Protein AF-A0A1C6E9B7-F1 (afdb_monomer)

Secondary structure (DSSP, 8-state):
--HHHHHHHHHHHHT-TT-EEEE-TTSEEEEESSSSEEEEEEGGG--S--TTSEEPPGGGGTTGGGPPEEEEEEEEEEETTTEEEEEEE-TTS-EEEEEHHHHHHH-SSEEEEE-SS-EEEEETTT--EEEEEPPP-PPP-

Nearest PDB structures (foldseek):
  6fto-assembly1_B  TM=6.798E-01  e=3.481E+00  Schizosaccharomyces pombe
  1e0b-assembly1_A  TM=5.083E-01  e=4.619E+00  Schizosaccharomyces pombe
  7w3k-assembly1_F  TM=3.672E-01  e=2.343E+00  Homo sapiens
  5umq-assembly1_A  TM=4.904E-01  e=6.862E+00  Streptomyces sp. CB03234
  8r6s-assembly1_D  TM=3.900E-01  e=2.480E+00  Sinapis alba

Radius of gyration: 14.79 Å; Cα contacts (8 Å, |Δi|>4): 259; chains: 1; bounding box: 42×28×34 Å

Solvent-accessible surface area (backbone atoms only — not comparable to full-atom values): 8103 Å² total; per-residue (Å²): 135,68,72,65,48,60,52,52,47,53,59,45,29,77,76,33,98,48,22,27,34,34,80,45,97,89,55,31,30,38,41,20,21,74,70,47,43,31,37,46,38,53,53,90,77,55,88,66,88,60,87,86,38,46,76,50,64,76,71,80,56,65,64,68,93,73,43,49,64,37,48,81,53,91,52,67,47,81,37,91,90,83,42,51,29,28,38,28,36,40,92,80,86,44,72,37,31,30,55,39,69,57,54,61,56,72,51,78,71,59,44,39,32,36,54,82,72,39,35,37,32,23,37,62,91,74,69,42,76,40,30,37,36,47,44,53,86,74,78,83,131

Foldseek 3Di:
DDLVLVVVQLVLQVVAPQWEWEQDPVQWIWIHRHVFKTFTGRNVSDPDDCVPHHYDDPCLCPCVVPFAWWAWDPDWDADPPGFIWTWTDDPPNDIFIFGVVNVVSVPPQWTWTDDNAKIFIARNVPRDTTMIGGTDDDPDD

Sequence (141 aa):
MNNNIFIKCQQQALTSDHAGVLRLDDGRVLLTADGFTVVVIPQEDLMLDVSRFVCLSKRVLDGIDKVPELKLTCDCKYTPPNKIVRRLKLDSDKSVYVNDKYIKFFGTGVSYKGDEWRVFVYEKSTDELIGLILPIRLKED

Structure (mmCIF, N/CA/C/O backbone):
data_AF-A0A1C6E9B7-F1
#
_entry.id   AF-A0A1C6E9B7-F1
#
loop_
_atom_site.group_PDB
_atom_site.id
_atom_site.type_symbol
_atom_site.label_atom_id
_atom_site.label_alt_id
_atom_site.label_comp_id
_atom_site.label_asym_id
_atom_site.label_entity_id
_atom_site.label_seq_id
_atom_site.pdbx_PDB_ins_code
_atom_site.Cartn_x
_atom_site.Cartn_y
_atom_site.Cartn_z
_atom_site.occupancy
_atom_site.B_iso_or_equiv
_atom_site.auth_seq_id
_atom_site.auth_comp_id
_atom_site.auth_asym_id
_atom_site.auth_atom_id
_atom_site.pdbx_PDB_model_num
ATOM 1 N N . MET A 1 1 ? -4.496 11.644 8.968 1.00 55.88 1 MET A N 1
ATOM 2 C CA . MET A 1 1 ? -4.265 11.358 7.534 1.00 55.88 1 MET A CA 1
ATOM 3 C C . MET A 1 1 ? -4.813 12.477 6.629 1.00 55.88 1 MET A C 1
ATOM 5 O O . MET A 1 1 ? -5.855 13.036 6.937 1.00 55.88 1 MET A O 1
ATOM 9 N N . ASN A 1 2 ? -4.124 12.875 5.547 1.00 60.97 2 ASN A N 1
ATOM 10 C CA . ASN A 1 2 ? -4.578 13.977 4.672 1.00 60.97 2 ASN A CA 1
ATOM 11 C C . ASN A 1 2 ? -5.677 13.497 3.699 1.00 60.97 2 ASN A C 1
ATOM 13 O O . ASN A 1 2 ? -5.369 12.700 2.811 1.00 60.97 2 ASN A O 1
ATOM 17 N N . ASN A 1 3 ? -6.892 14.066 3.765 1.00 68.94 3 ASN A N 1
ATOM 18 C CA . ASN A 1 3 ? -8.022 13.812 2.834 1.00 68.94 3 ASN A CA 1
ATOM 19 C C . ASN A 1 3 ? -7.633 13.822 1.343 1.00 68.94 3 ASN A C 1
ATOM 21 O O . ASN A 1 3 ? -8.266 13.189 0.502 1.00 68.94 3 ASN A O 1
ATOM 25 N N . ASN A 1 4 ? -6.554 14.525 1.006 1.00 82.38 4 ASN A N 1
ATOM 26 C CA . ASN A 1 4 ? -6.001 14.616 -0.339 1.00 82.38 4 ASN A CA 1
ATOM 27 C C . ASN A 1 4 ? -5.638 13.241 -0.947 1.00 82.38 4 ASN A C 1
ATOM 29 O O . ASN A 1 4 ? -5.833 13.028 -2.141 1.00 82.38 4 ASN A O 1
ATOM 33 N N . ILE A 1 5 ? -5.145 12.288 -0.147 1.00 86.25 5 ILE A N 1
ATOM 34 C CA . ILE A 1 5 ? -4.744 10.956 -0.643 1.00 86.25 5 ILE A CA 1
ATOM 35 C C . ILE A 1 5 ? -5.974 10.150 -1.076 1.00 86.25 5 ILE A C 1
ATOM 37 O O . ILE A 1 5 ? -5.978 9.571 -2.165 1.00 86.25 5 ILE A O 1
ATOM 41 N N . PHE A 1 6 ? -7.036 10.167 -0.266 1.00 89.50 6 PHE A N 1
ATOM 42 C CA . PHE A 1 6 ? -8.298 9.488 -0.571 1.00 89.50 6 PHE A CA 1
ATOM 43 C C . PHE A 1 6 ? -8.935 10.043 -1.842 1.00 89.50 6 PHE A C 1
ATOM 45 O O . PHE A 1 6 ? -9.315 9.276 -2.725 1.00 89.50 6 PHE A O 1
ATOM 52 N N . ILE A 1 7 ? -8.981 11.371 -1.979 1.00 88.94 7 ILE A N 1
ATOM 53 C CA . ILE A 1 7 ? -9.522 12.036 -3.170 1.00 88.94 7 ILE A CA 1
ATOM 54 C C . ILE A 1 7 ? -8.725 11.639 -4.419 1.00 88.94 7 ILE A C 1
ATOM 56 O O . ILE A 1 7 ? -9.313 11.239 -5.423 1.00 88.94 7 ILE A O 1
ATOM 60 N N . LYS A 1 8 ? -7.388 11.681 -4.358 1.00 89.06 8 LYS A N 1
ATOM 61 C CA . LYS A 1 8 ? -6.529 11.303 -5.492 1.00 89.06 8 LYS A CA 1
ATOM 62 C C . LYS A 1 8 ? -6.709 9.844 -5.907 1.00 89.06 8 LYS A C 1
ATOM 64 O O . LYS A 1 8 ? -6.765 9.568 -7.102 1.00 89.06 8 LYS A O 1
ATOM 69 N N . CYS A 1 9 ? -6.800 8.919 -4.949 1.00 90.31 9 CYS A N 1
ATOM 70 C CA . CYS A 1 9 ? -7.009 7.501 -5.252 1.00 90.31 9 CYS A CA 1
ATOM 71 C C . CYS A 1 9 ? -8.358 7.277 -5.940 1.00 90.31 9 CYS A C 1
ATOM 73 O O . CYS A 1 9 ? -8.424 6.611 -6.970 1.00 90.31 9 CYS A O 1
ATOM 75 N N . GLN A 1 10 ? -9.417 7.895 -5.413 1.00 91.94 10 GLN A N 1
ATOM 76 C CA . GLN A 1 10 ? -10.759 7.799 -5.982 1.00 91.94 10 GLN A CA 1
ATOM 77 C C . GLN A 1 10 ? -10.817 8.378 -7.405 1.00 91.94 10 GLN A C 1
ATOM 79 O O . GLN A 1 10 ? -11.387 7.758 -8.300 1.00 91.94 10 GLN A O 1
ATOM 84 N N . GLN A 1 11 ? -10.163 9.517 -7.652 1.00 91.00 11 GLN A N 1
ATOM 85 C CA . GLN A 1 11 ? -10.053 10.093 -8.997 1.00 91.00 11 GLN A CA 1
ATOM 86 C C . GLN A 1 11 ? -9.331 9.159 -9.976 1.00 91.00 11 GLN A C 1
ATOM 88 O O . GLN A 1 11 ? -9.785 9.004 -11.105 1.00 91.00 11 GLN A O 1
ATOM 93 N N . GLN A 1 12 ? -8.243 8.510 -9.549 1.00 89.69 12 GLN A N 1
ATOM 94 C CA . GLN A 1 12 ? -7.525 7.548 -10.391 1.00 89.69 12 GLN A CA 1
ATOM 95 C C . GLN A 1 12 ? -8.362 6.293 -10.674 1.00 89.69 12 GLN A C 1
ATOM 97 O O . GLN A 1 12 ? -8.375 5.808 -11.804 1.00 89.69 12 GLN A O 1
ATOM 102 N N . ALA A 1 13 ? -9.092 5.788 -9.675 1.00 91.25 13 ALA A N 1
ATOM 103 C CA . ALA A 1 13 ? -9.939 4.606 -9.818 1.00 91.25 13 ALA A CA 1
ATOM 104 C C . ALA A 1 13 ? -11.085 4.817 -10.823 1.00 91.25 13 ALA A C 1
ATOM 106 O O . ALA A 1 13 ? -11.472 3.880 -11.512 1.00 91.25 13 ALA A O 1
ATOM 107 N N . LEU A 1 14 ? -11.601 6.046 -10.959 1.00 89.75 14 LEU A N 1
ATOM 108 C CA . LEU A 1 14 ? -12.636 6.379 -11.948 1.00 89.75 14 LEU A CA 1
ATOM 109 C C . LEU A 1 14 ? -12.174 6.234 -13.403 1.00 89.75 14 LEU A C 1
ATOM 111 O O . LEU A 1 14 ? -13.009 6.038 -14.283 1.00 89.75 14 LEU A O 1
ATOM 115 N N . THR A 1 15 ? -10.874 6.370 -13.656 1.00 88.31 15 THR A N 1
ATOM 116 C CA . THR A 1 15 ? -10.298 6.370 -15.007 1.00 88.31 15 THR A CA 1
ATOM 117 C C . THR A 1 15 ? -9.503 5.108 -15.328 1.00 88.31 15 THR A C 1
ATOM 119 O O . THR A 1 15 ? -8.887 5.048 -16.387 1.00 88.31 15 THR A O 1
ATOM 122 N N . SER A 1 16 ? -9.459 4.133 -14.418 1.00 86.50 16 SER A N 1
ATOM 123 C CA . SER A 1 16 ? -8.640 2.934 -14.578 1.00 86.50 16 SER A CA 1
ATOM 124 C C . SER A 1 16 ? -9.474 1.687 -14.840 1.00 86.50 16 SER A C 1
ATOM 126 O O . SER A 1 16 ? -10.367 1.346 -14.065 1.00 86.50 16 SER A O 1
ATOM 128 N N . ASP A 1 17 ? -9.081 0.935 -15.867 1.00 83.56 17 ASP A N 1
ATOM 129 C CA . ASP A 1 17 ? -9.621 -0.395 -16.175 1.00 83.56 17 ASP A CA 1
ATOM 130 C C . ASP A 1 17 ? -9.148 -1.480 -15.186 1.00 83.56 17 ASP A C 1
ATOM 132 O O . ASP A 1 17 ? -9.564 -2.638 -15.255 1.00 83.56 17 ASP A O 1
ATOM 136 N N . HIS A 1 18 ? -8.261 -1.125 -14.253 1.00 84.31 18 HIS A N 1
ATOM 137 C CA . HIS A 1 18 ? -7.695 -2.022 -13.243 1.00 84.31 18 HIS A CA 1
ATOM 138 C C . HIS A 1 18 ? -8.084 -1.630 -11.814 1.00 84.31 18 HIS A C 1
ATOM 140 O O . HIS A 1 18 ? -7.433 -2.050 -10.852 1.00 84.31 18 HIS A O 1
ATOM 146 N N . ALA A 1 19 ? -9.156 -0.847 -11.671 1.00 91.69 19 ALA A N 1
ATOM 147 C CA . ALA A 1 19 ? -9.692 -0.505 -10.369 1.00 91.69 19 ALA A CA 1
ATOM 148 C C . ALA A 1 19 ? -10.255 -1.744 -9.658 1.00 91.69 19 ALA A C 1
ATOM 150 O O . ALA A 1 19 ? -11.012 -2.542 -10.222 1.00 91.69 19 ALA A O 1
ATOM 151 N N . GLY A 1 20 ? -9.895 -1.892 -8.388 1.00 93.12 20 GLY A N 1
ATOM 152 C CA . GLY A 1 20 ? -10.293 -3.029 -7.572 1.00 93.12 20 GLY A CA 1
ATOM 153 C C . GLY A 1 20 ? -10.598 -2.626 -6.141 1.00 93.12 20 GLY A C 1
ATOM 154 O O . GLY A 1 20 ? -10.100 -1.616 -5.644 1.00 93.12 20 GLY A O 1
ATOM 155 N N . VAL A 1 21 ? -11.429 -3.422 -5.480 1.00 94.81 21 VAL A N 1
ATOM 156 C CA . VAL A 1 21 ? -11.942 -3.127 -4.150 1.00 94.81 21 VAL A CA 1
ATOM 157 C C . VAL A 1 21 ? -11.960 -4.363 -3.255 1.00 94.81 21 VAL A C 1
ATOM 159 O O . VAL A 1 21 ? -12.286 -5.461 -3.699 1.00 94.81 21 VAL A O 1
ATOM 162 N N . LEU A 1 22 ? -11.646 -4.187 -1.974 1.00 94.50 22 LEU A N 1
ATOM 163 C CA . LEU A 1 22 ? -11.902 -5.171 -0.924 1.00 94.50 22 LEU A CA 1
ATOM 164 C C . LEU A 1 22 ? -12.468 -4.466 0.306 1.00 94.50 22 LEU A C 1
ATOM 166 O O . LEU A 1 22 ? -11.877 -3.517 0.812 1.00 94.50 22 LEU A O 1
A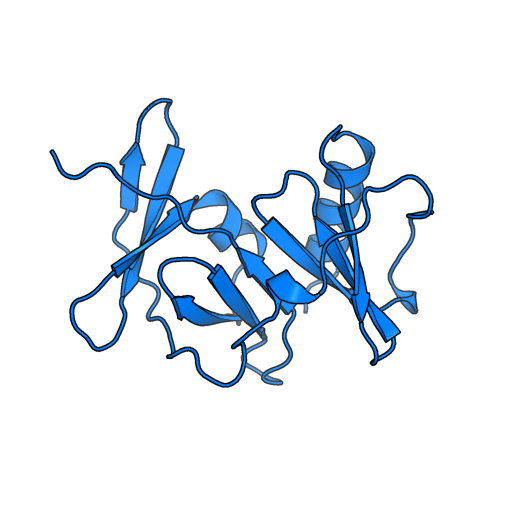TOM 170 N N . ARG A 1 23 ? -13.609 -4.949 0.796 1.00 93.88 23 ARG A N 1
ATOM 171 C CA . ARG A 1 23 ? -14.183 -4.504 2.069 1.00 93.88 23 ARG A CA 1
ATOM 172 C C . ARG A 1 23 ? -13.503 -5.246 3.214 1.00 93.88 23 ARG A C 1
ATOM 174 O O . ARG A 1 23 ? -13.380 -6.472 3.168 1.00 93.88 23 ARG A O 1
ATOM 181 N N . LEU A 1 24 ? -13.049 -4.491 4.202 1.00 92.06 24 LEU A N 1
ATOM 182 C CA . LEU A 1 24 ? -12.470 -5.002 5.432 1.00 92.06 24 LEU A CA 1
ATOM 183 C C . LEU A 1 24 ? -13.566 -5.268 6.460 1.00 92.06 24 LEU A C 1
ATOM 185 O O . LEU A 1 24 ? -14.642 -4.670 6.419 1.00 92.06 24 LEU A O 1
ATOM 189 N N . ASP A 1 25 ? -13.278 -6.177 7.387 1.00 90.06 25 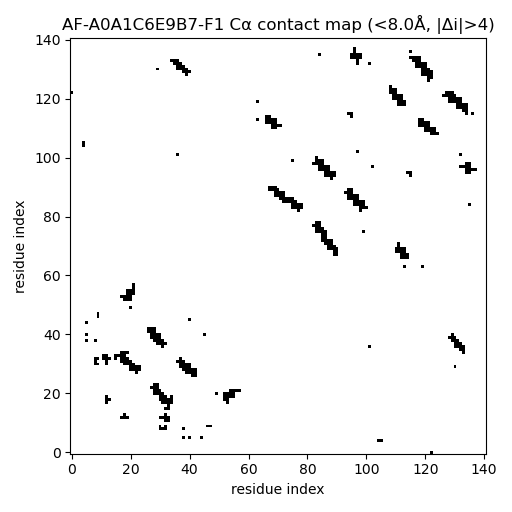ASP A N 1
ATOM 190 C CA . ASP A 1 25 ? -14.236 -6.584 8.418 1.00 90.06 25 ASP A CA 1
ATOM 191 C C . ASP A 1 25 ? -14.478 -5.459 9.454 1.00 90.06 25 ASP A C 1
ATOM 193 O O . ASP A 1 25 ? -15.489 -5.464 10.148 1.00 90.06 25 ASP A O 1
ATOM 197 N N . ASP A 1 26 ? -13.592 -4.458 9.508 1.00 89.94 26 ASP A N 1
ATOM 198 C CA . ASP A 1 26 ? -13.694 -3.256 10.349 1.00 89.94 26 ASP A CA 1
ATOM 199 C C . ASP A 1 26 ? -14.464 -2.093 9.692 1.00 89.94 26 ASP A C 1
ATOM 201 O O . ASP A 1 26 ? -14.492 -0.984 10.221 1.00 89.94 26 ASP A O 1
ATOM 205 N N . GLY A 1 27 ? -15.090 -2.330 8.535 1.00 90.25 27 GLY A N 1
ATOM 206 C CA . GLY A 1 27 ? -15.872 -1.324 7.820 1.00 90.25 27 GLY A CA 1
ATOM 207 C C . GLY A 1 27 ? -15.054 -0.402 6.916 1.00 90.25 27 GLY A C 1
ATOM 208 O O . GLY A 1 27 ? -15.637 0.455 6.261 1.00 90.25 27 GLY A O 1
ATOM 209 N N . ARG A 1 28 ? -13.732 -0.573 6.811 1.00 93.31 28 ARG A N 1
ATOM 210 C CA . ARG A 1 28 ? -12.904 0.168 5.846 1.00 93.31 28 ARG A CA 1
ATOM 211 C C . ARG A 1 28 ? -12.863 -0.525 4.481 1.00 93.31 28 ARG A C 1
ATOM 213 O O . ARG A 1 28 ? -13.238 -1.687 4.316 1.00 93.31 28 ARG A O 1
ATOM 220 N N . VAL A 1 29 ? -12.386 0.190 3.469 1.00 94.06 29 VAL A N 1
ATOM 221 C CA . VAL A 1 29 ? -12.321 -0.269 2.078 1.00 94.06 29 VAL A CA 1
ATOM 222 C C . VAL A 1 29 ? -10.909 -0.103 1.527 1.00 94.06 29 VAL A C 1
ATOM 224 O O . VAL A 1 29 ? -10.381 1.000 1.464 1.00 94.06 29 VAL A O 1
ATOM 227 N N . LEU A 1 30 ? -10.307 -1.201 1.074 1.00 94.62 30 LEU A N 1
ATOM 228 C CA . LEU A 1 30 ? -9.106 -1.195 0.242 1.00 94.62 30 LEU A CA 1
ATOM 229 C C . LEU A 1 30 ? -9.504 -0.873 -1.196 1.00 94.62 30 LEU A C 1
ATOM 231 O O . LEU A 1 30 ? -10.176 -1.680 -1.833 1.00 94.62 30 LEU A O 1
ATOM 235 N N . LEU A 1 31 ? -9.071 0.273 -1.709 1.00 94.69 31 LEU A N 1
ATOM 236 C CA . LEU A 1 31 ? -9.295 0.705 -3.086 1.00 94.69 31 LEU A CA 1
ATOM 237 C C . LEU A 1 31 ? -7.965 0.747 -3.839 1.00 94.69 31 LEU A C 1
ATOM 239 O O . LEU A 1 31 ? -7.032 1.433 -3.424 1.00 94.69 31 LEU A O 1
ATOM 243 N N . THR A 1 32 ? -7.875 0.034 -4.960 1.00 93.06 32 THR A N 1
ATOM 244 C CA . THR A 1 32 ? -6.767 0.165 -5.909 1.00 93.06 32 THR A CA 1
ATOM 245 C C . THR A 1 32 ? -7.247 0.841 -7.181 1.00 93.06 32 THR A C 1
ATOM 247 O O . THR A 1 32 ? -8.355 0.572 -7.636 1.00 93.06 32 THR A O 1
ATOM 250 N N . ALA A 1 33 ? -6.410 1.709 -7.749 1.00 82.44 33 ALA A N 1
ATOM 251 C CA . ALA A 1 33 ? -6.639 2.283 -9.070 1.00 82.44 33 ALA A CA 1
ATOM 252 C C . ALA A 1 33 ? -5.852 1.524 -10.146 1.00 82.44 33 ALA A C 1
ATOM 254 O O . ALA A 1 33 ? -6.433 1.106 -11.131 1.00 82.44 33 ALA A O 1
ATOM 255 N N . ASP A 1 34 ? -4.562 1.254 -9.937 1.00 80.56 34 ASP A N 1
ATOM 256 C CA . ASP A 1 34 ? -3.689 0.664 -10.969 1.00 80.56 34 ASP A CA 1
ATOM 257 C C . ASP A 1 34 ? -3.164 -0.734 -10.591 1.00 80.56 34 ASP A C 1
ATOM 259 O O . ASP A 1 34 ? -2.178 -1.205 -11.151 1.00 80.56 34 ASP A O 1
ATOM 263 N N . GLY A 1 35 ? -3.724 -1.374 -9.562 1.00 78.62 35 GLY A N 1
ATOM 264 C CA . GLY A 1 35 ? -3.278 -2.673 -9.038 1.00 78.62 35 GLY A CA 1
ATOM 265 C C . GLY A 1 35 ? -1.955 -2.648 -8.258 1.00 78.62 35 GLY A C 1
ATOM 266 O O . GLY A 1 35 ? -1.703 -3.533 -7.449 1.00 78.62 35 GLY A O 1
ATOM 267 N N . PHE A 1 36 ? -1.111 -1.628 -8.441 1.00 83.81 36 PHE A N 1
ATOM 268 C CA . PHE A 1 36 ? 0.205 -1.525 -7.788 1.00 83.81 36 PHE A CA 1
ATOM 269 C C . PHE A 1 36 ? 0.207 -0.707 -6.492 1.00 83.81 36 PHE A C 1
ATOM 271 O O . PHE A 1 36 ? 1.203 -0.692 -5.765 1.00 83.81 36 PHE A O 1
ATOM 278 N N . THR A 1 37 ? -0.869 0.025 -6.218 1.00 89.25 37 THR A N 1
ATOM 279 C CA . THR A 1 37 ? -1.063 0.758 -4.964 1.00 89.25 37 THR A CA 1
ATOM 280 C C . THR A 1 37 ? -2.516 0.711 -4.560 1.00 89.25 37 THR A C 1
ATOM 282 O O . THR A 1 37 ? -3.413 0.840 -5.395 1.00 89.25 37 THR A O 1
ATOM 285 N N . VAL A 1 38 ? -2.719 0.498 -3.270 1.00 93.38 38 VAL A N 1
ATOM 286 C CA . VAL A 1 38 ? -4.017 0.347 -2.636 1.00 93.38 38 VAL A CA 1
ATOM 287 C C . VAL A 1 38 ? -4.070 1.304 -1.460 1.00 93.38 38 VAL A C 1
ATOM 289 O O . VAL A 1 38 ? -3.110 1.384 -0.696 1.00 93.38 38 VAL A O 1
ATOM 292 N N . VAL A 1 39 ? -5.178 2.013 -1.303 1.00 94.62 39 VAL A N 1
ATOM 293 C CA . VAL A 1 39 ? -5.431 2.879 -0.149 1.00 94.62 39 VAL A CA 1
ATOM 294 C C . VAL A 1 39 ? -6.529 2.260 0.692 1.00 94.62 39 VAL A C 1
ATOM 296 O O . VAL A 1 39 ? -7.505 1.760 0.140 1.00 94.62 39 VAL A O 1
ATOM 299 N N . VAL A 1 40 ? -6.372 2.292 2.012 1.00 94.69 40 VAL A N 1
ATOM 300 C CA . VAL A 1 40 ? -7.441 1.942 2.949 1.00 94.69 40 VAL A CA 1
ATOM 301 C C . VAL A 1 40 ? -8.216 3.214 3.267 1.00 94.69 40 VAL A C 1
ATOM 303 O O . VAL A 1 40 ? -7.642 4.176 3.770 1.00 94.69 40 VAL A O 1
ATOM 306 N N . ILE A 1 41 ? -9.501 3.226 2.934 1.00 93.50 41 ILE A N 1
ATOM 307 C CA . ILE A 1 41 ? -10.394 4.378 3.064 1.00 93.50 41 ILE A CA 1
ATOM 308 C C . ILE A 1 41 ? -11.522 3.988 4.029 1.00 93.50 41 ILE A C 1
ATOM 310 O O . ILE A 1 41 ? -12.126 2.929 3.829 1.00 93.50 41 ILE A O 1
ATOM 314 N N . PRO A 1 42 ? -11.830 4.792 5.060 1.00 91.50 42 PRO A N 1
ATOM 315 C CA . PRO A 1 42 ? -13.060 4.627 5.830 1.00 91.50 42 PRO A CA 1
ATOM 316 C C . PRO A 1 42 ? -14.280 4.629 4.905 1.00 91.50 42 PRO A C 1
ATOM 318 O O . PRO A 1 42 ? -14.327 5.381 3.931 1.00 91.50 42 PRO A O 1
ATOM 321 N N . GLN A 1 43 ? -15.268 3.770 5.154 1.00 90.00 43 GLN A N 1
ATOM 322 C CA . GLN A 1 43 ? -16.408 3.667 4.240 1.00 90.00 43 GLN A CA 1
ATOM 323 C C . GLN A 1 43 ? -17.235 4.960 4.193 1.00 90.00 43 GLN A C 1
ATOM 325 O O . GLN A 1 43 ? -17.803 5.273 3.150 1.00 90.00 43 GLN A O 1
ATOM 330 N N . GLU A 1 44 ? -17.269 5.730 5.276 1.00 89.19 44 GLU A N 1
ATOM 331 C CA . GLU A 1 44 ? -17.882 7.058 5.341 1.00 89.19 44 GLU A CA 1
ATOM 332 C C . GLU A 1 44 ? -17.195 8.102 4.442 1.00 89.19 44 GLU A C 1
ATOM 334 O O . GLU A 1 44 ? -17.859 9.019 3.962 1.00 89.19 44 GLU A O 1
ATOM 339 N N . ASP A 1 45 ? -15.902 7.929 4.152 1.00 90.19 45 ASP A N 1
ATOM 340 C CA . ASP A 1 45 ? -15.115 8.807 3.274 1.00 90.19 45 ASP A CA 1
ATOM 341 C C . ASP A 1 45 ? -15.146 8.349 1.801 1.00 90.19 45 ASP A C 1
ATOM 343 O O . ASP A 1 45 ? -14.604 9.013 0.905 1.00 90.19 45 ASP A O 1
ATOM 347 N N . LEU A 1 46 ? -15.763 7.194 1.527 1.00 90.44 46 LEU A N 1
ATOM 348 C CA . LEU A 1 46 ? -15.892 6.648 0.184 1.00 90.44 46 LEU A CA 1
ATOM 349 C C . LEU A 1 46 ? -17.022 7.359 -0.571 1.00 90.44 46 LEU A C 1
ATOM 351 O O . LEU A 1 46 ? -18.206 7.157 -0.317 1.00 90.44 46 LEU A O 1
ATOM 355 N N . MET A 1 47 ? -16.645 8.148 -1.573 1.00 91.06 47 MET A N 1
ATOM 356 C CA . MET A 1 47 ? -17.562 8.916 -2.423 1.00 91.06 47 MET A CA 1
ATOM 357 C C . MET A 1 47 ? -17.938 8.182 -3.720 1.00 91.06 47 MET A C 1
ATOM 359 O O . MET A 1 47 ? -18.664 8.722 -4.555 1.00 91.06 47 MET A O 1
ATOM 363 N N . LEU A 1 48 ? -17.405 6.976 -3.929 1.00 89.44 48 LEU A N 1
ATOM 364 C CA . LEU A 1 48 ? -17.591 6.193 -5.145 1.00 89.44 48 LEU A CA 1
ATOM 365 C C . LEU A 1 48 ? -18.552 5.026 -4.935 1.00 89.44 48 LEU A C 1
ATOM 367 O O . LEU A 1 48 ? -18.430 4.270 -3.972 1.00 89.44 48 LEU A O 1
ATOM 371 N N . ASP A 1 49 ? -19.412 4.793 -5.926 1.00 88.81 49 ASP A N 1
ATOM 372 C CA . ASP A 1 49 ? -20.017 3.476 -6.103 1.00 88.81 49 ASP A CA 1
ATOM 373 C C . ASP A 1 49 ? -18.968 2.504 -6.669 1.00 88.81 49 ASP A C 1
ATOM 375 O O . ASP A 1 49 ? -18.587 2.556 -7.847 1.00 88.81 49 ASP A O 1
ATOM 379 N N . VAL A 1 50 ? -18.483 1.637 -5.781 1.00 87.69 50 VAL A N 1
ATOM 380 C CA . VAL A 1 50 ? -17.441 0.634 -6.035 1.00 87.69 50 VAL A CA 1
ATOM 381 C C . VAL A 1 50 ? -18.001 -0.724 -6.469 1.00 87.69 50 VAL A C 1
ATOM 383 O O . VAL A 1 50 ? -17.230 -1.661 -6.653 1.00 87.69 50 VAL A O 1
ATOM 386 N N . SER A 1 51 ? -19.322 -0.859 -6.651 1.00 86.31 51 SER A N 1
ATOM 387 C CA . SER A 1 51 ? -19.966 -2.120 -7.069 1.00 86.31 51 SER A CA 1
ATOM 388 C C . SER A 1 51 ? -19.472 -2.646 -8.424 1.00 86.31 51 SER A C 1
ATOM 390 O O . SER A 1 51 ? -19.484 -3.850 -8.669 1.00 86.31 51 SER A O 1
ATOM 392 N N . ARG A 1 52 ? -18.993 -1.742 -9.284 1.00 84.62 52 ARG A N 1
ATOM 393 C CA .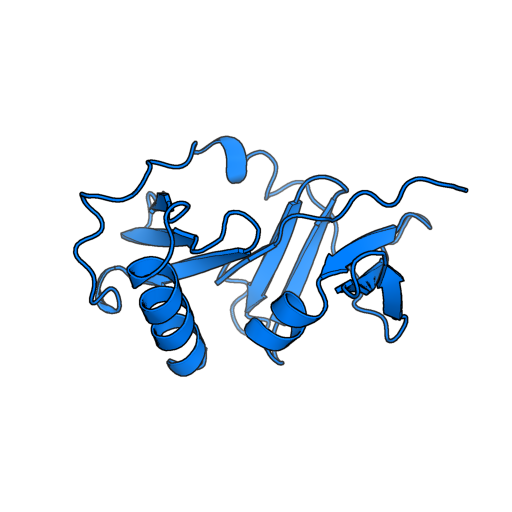 ARG A 1 52 ? -18.426 -2.025 -10.611 1.00 84.62 52 ARG A CA 1
ATOM 394 C C . ARG A 1 52 ? -16.939 -2.400 -10.612 1.00 84.62 52 ARG A C 1
ATOM 396 O O . ARG A 1 52 ? -16.410 -2.716 -11.672 1.00 84.62 52 ARG A O 1
ATOM 403 N N . PHE A 1 53 ? -16.248 -2.309 -9.475 1.00 91.38 53 PHE A N 1
ATOM 404 C CA . PHE A 1 53 ? -14.810 -2.582 -9.396 1.00 91.38 53 PHE A CA 1
ATOM 405 C C . PHE A 1 53 ? -14.524 -4.064 -9.154 1.00 91.38 53 PHE A C 1
ATOM 407 O O . PHE A 1 53 ? -15.330 -4.791 -8.573 1.00 91.38 53 PHE A O 1
ATOM 414 N N . VAL A 1 54 ? -13.344 -4.517 -9.585 1.00 90.31 54 VAL A N 1
ATOM 415 C CA . VAL A 1 54 ? -12.920 -5.912 -9.415 1.00 90.31 54 VAL A CA 1
ATOM 416 C C . VAL A 1 54 ? -12.760 -6.230 -7.928 1.00 90.31 54 VAL A C 1
ATOM 418 O O . VAL A 1 54 ? -12.063 -5.520 -7.208 1.00 90.31 54 VAL A O 1
ATOM 421 N N . CYS A 1 55 ? -13.358 -7.322 -7.453 1.00 91.06 55 CYS A N 1
ATOM 422 C CA . CYS A 1 55 ? -13.189 -7.748 -6.065 1.00 91.06 55 CYS A CA 1
ATOM 423 C C . CYS A 1 55 ? -11.767 -8.292 -5.838 1.00 91.06 55 CYS A C 1
ATOM 425 O O . CYS A 1 55 ? -11.368 -9.286 -6.451 1.00 91.06 55 CYS A O 1
ATOM 427 N N . LEU A 1 56 ? -10.993 -7.649 -4.960 1.00 90.12 56 LEU A N 1
ATOM 428 C CA . LEU A 1 56 ? -9.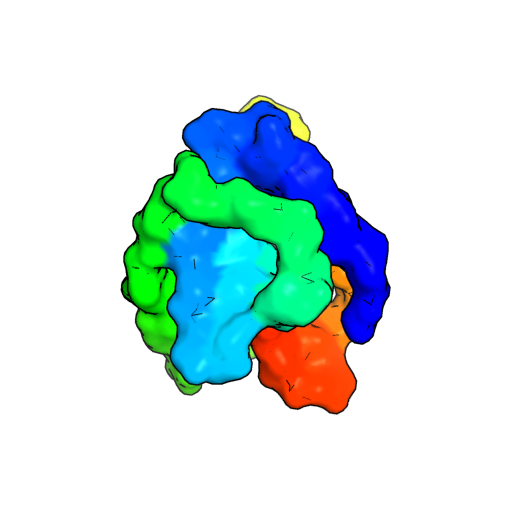660 -8.114 -4.580 1.00 90.12 56 LEU A CA 1
ATOM 429 C C . LEU A 1 56 ? -9.768 -9.283 -3.593 1.00 90.12 56 LEU A C 1
ATOM 431 O O . LEU A 1 56 ? -10.637 -9.327 -2.723 1.00 90.12 56 LEU A O 1
ATOM 435 N N . SER A 1 57 ? -8.840 -10.234 -3.689 1.00 89.19 57 SER A N 1
ATOM 436 C CA . SER A 1 57 ? -8.776 -11.355 -2.750 1.00 89.19 57 SER A CA 1
ATOM 437 C C . SER A 1 57 ? -8.316 -10.893 -1.364 1.00 89.19 57 SER A C 1
ATOM 439 O O . SER A 1 57 ? -7.299 -10.204 -1.263 1.00 89.19 57 SER A O 1
ATOM 441 N N . LYS A 1 58 ? -8.965 -11.379 -0.289 1.00 88.81 58 LYS A N 1
ATOM 442 C CA . LYS A 1 58 ? -8.485 -11.208 1.102 1.00 88.81 58 LYS A CA 1
ATOM 443 C C . LYS A 1 58 ? -7.028 -11.659 1.285 1.00 88.81 58 LYS A C 1
ATOM 445 O O . LYS A 1 58 ? -6.328 -11.103 2.124 1.00 88.81 58 LYS A O 1
ATOM 450 N N . ARG A 1 59 ? -6.540 -12.568 0.428 1.00 89.00 59 ARG A N 1
ATOM 451 C CA . ARG A 1 59 ? -5.145 -13.035 0.421 1.00 89.00 59 ARG A CA 1
ATOM 452 C C . ARG A 1 59 ? -4.110 -11.927 0.257 1.00 89.00 59 ARG A C 1
ATOM 454 O O . ARG A 1 59 ? -2.952 -12.139 0.595 1.00 89.00 59 ARG A O 1
ATOM 461 N N . VAL A 1 60 ? -4.496 -10.749 -0.242 1.00 86.88 60 VAL A N 1
ATOM 462 C CA . VAL A 1 60 ? -3.608 -9.577 -0.311 1.00 86.88 60 VAL A CA 1
ATOM 463 C C . VAL A 1 60 ? -3.126 -9.124 1.076 1.00 86.88 60 VAL A C 1
ATOM 465 O O . VAL A 1 60 ? -2.060 -8.521 1.188 1.00 86.88 60 VAL A O 1
ATOM 468 N N . LEU A 1 61 ? -3.847 -9.482 2.142 1.00 90.88 61 LEU A N 1
ATOM 469 C CA . LEU A 1 61 ? -3.510 -9.162 3.532 1.00 90.88 61 LEU A CA 1
ATOM 470 C C . LEU A 1 61 ? -2.880 -10.335 4.294 1.00 90.88 61 LEU A C 1
ATOM 472 O O . LEU A 1 61 ? -2.506 -10.175 5.451 1.00 90.88 61 LEU A O 1
ATOM 476 N N . ASP A 1 62 ? -2.733 -11.506 3.667 1.00 90.31 62 ASP A N 1
ATOM 477 C CA . ASP A 1 62 ? -2.155 -12.676 4.334 1.00 90.31 62 ASP A CA 1
ATOM 478 C C . ASP A 1 62 ? -0.762 -12.358 4.879 1.00 90.31 62 ASP A C 1
ATOM 480 O O . ASP A 1 62 ? 0.088 -11.856 4.143 1.00 90.31 62 ASP A O 1
ATOM 484 N N . GLY A 1 63 ? -0.523 -12.702 6.145 1.00 87.12 63 GLY A N 1
ATOM 485 C CA . GLY A 1 63 ? 0.784 -12.545 6.783 1.00 87.12 63 GLY A CA 1
ATOM 486 C C . GLY A 1 63 ? 1.116 -11.123 7.238 1.00 87.12 63 GLY A C 1
ATOM 487 O O . GLY A 1 63 ? 2.249 -10.900 7.653 1.00 87.12 63 GLY A O 1
ATOM 488 N N . ILE A 1 64 ? 0.157 -10.190 7.210 1.00 90.69 64 ILE A N 1
ATOM 489 C CA . ILE A 1 64 ? 0.346 -8.800 7.657 1.00 90.69 64 ILE A CA 1
ATOM 490 C C . ILE A 1 64 ? 0.931 -8.683 9.077 1.00 90.69 64 ILE A C 1
ATOM 492 O O . ILE A 1 64 ? 1.774 -7.826 9.319 1.00 90.69 64 ILE A O 1
ATOM 496 N N . ASP A 1 65 ? 0.581 -9.598 9.983 1.00 89.56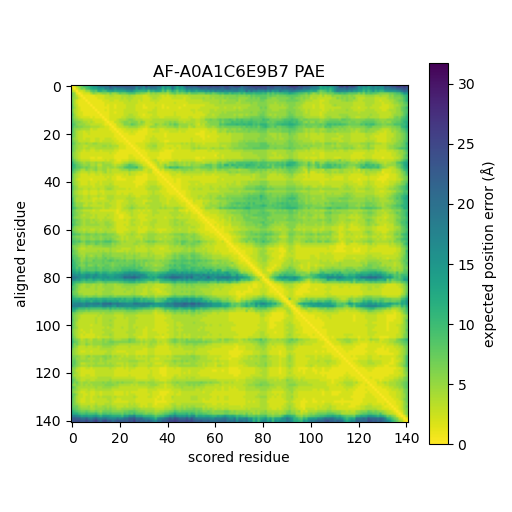 65 ASP A N 1
ATOM 497 C CA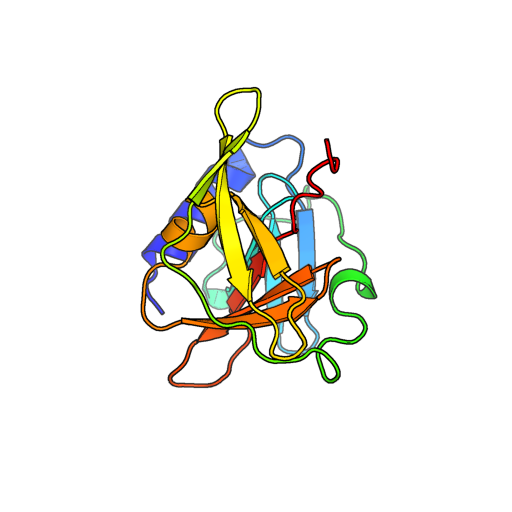 . ASP A 1 65 ? 1.079 -9.608 11.368 1.00 89.56 65 ASP A CA 1
ATOM 498 C C . ASP A 1 65 ? 2.501 -10.179 11.514 1.00 89.56 65 ASP A C 1
ATOM 500 O O . ASP A 1 65 ? 3.068 -10.191 12.604 1.00 89.56 65 ASP A O 1
ATOM 504 N N . LYS A 1 66 ? 3.074 -10.720 10.432 1.00 90.06 66 LYS A N 1
ATOM 505 C CA . LYS A 1 66 ? 4.353 -11.450 10.442 1.00 90.06 66 LYS A CA 1
ATOM 506 C C . LYS A 1 66 ? 5.461 -10.741 9.670 1.00 90.06 66 LYS A C 1
ATOM 508 O O . LYS A 1 66 ? 6.588 -11.236 9.650 1.00 90.06 66 LYS A O 1
ATOM 513 N N . VAL A 1 67 ? 5.156 -9.629 9.003 1.00 91.19 67 VAL A N 1
ATOM 514 C CA . VAL A 1 67 ? 6.138 -8.921 8.178 1.00 91.19 67 VAL A CA 1
ATOM 515 C C . VAL A 1 67 ? 6.992 -7.953 9.007 1.00 91.19 67 VAL A C 1
ATOM 517 O O . VAL A 1 67 ? 6.474 -7.290 9.907 1.00 91.19 67 VAL A O 1
ATOM 520 N N . PRO A 1 68 ? 8.300 -7.843 8.713 1.00 93.25 68 PRO A N 1
ATOM 521 C CA . PRO A 1 68 ? 9.198 -6.943 9.430 1.00 93.25 68 PRO A CA 1
ATOM 522 C C . PRO A 1 68 ? 8.978 -5.474 9.045 1.00 93.25 68 PRO A C 1
ATOM 524 O O . PRO A 1 68 ? 8.416 -5.163 7.992 1.00 93.25 68 PRO A O 1
ATOM 527 N N . GLU A 1 69 ? 9.481 -4.562 9.879 1.00 93.94 69 GLU A N 1
ATOM 528 C CA . GLU A 1 69 ? 9.567 -3.141 9.538 1.00 93.94 69 GLU A CA 1
ATOM 529 C C . GLU A 1 69 ? 10.573 -2.906 8.400 1.00 93.94 69 GLU A C 1
ATOM 531 O O . GLU A 1 69 ? 11.597 -3.581 8.271 1.00 93.94 69 GLU A O 1
ATOM 536 N N . LEU A 1 70 ? 10.266 -1.924 7.558 1.00 94.56 70 LEU A N 1
ATOM 537 C CA . LEU A 1 70 ? 11.058 -1.521 6.413 1.00 94.56 70 LEU A CA 1
ATOM 538 C C . LEU A 1 70 ? 11.564 -0.089 6.590 1.00 94.56 70 LEU A C 1
ATOM 540 O O . LEU A 1 70 ? 10.794 0.864 6.727 1.00 94.56 70 LEU A O 1
ATOM 544 N N . LYS A 1 71 ? 12.882 0.084 6.492 1.00 93.56 71 LYS A N 1
ATOM 545 C CA . LYS A 1 71 ? 13.526 1.400 6.545 1.00 93.56 71 LYS A CA 1
ATOM 546 C C . LYS A 1 71 ? 13.520 2.039 5.164 1.00 93.56 71 LYS A C 1
ATOM 548 O O . LYS A 1 71 ? 14.197 1.570 4.246 1.00 93.56 71 LYS A O 1
ATOM 553 N N . LEU A 1 72 ? 12.775 3.135 5.023 1.00 91.44 72 LEU A N 1
ATOM 554 C CA . LEU A 1 72 ? 12.795 3.963 3.820 1.00 91.44 72 LEU A CA 1
ATOM 555 C C . LEU A 1 72 ? 14.192 4.560 3.626 1.00 91.44 72 LEU A C 1
ATOM 557 O O . LEU A 1 72 ? 14.715 5.197 4.540 1.00 91.44 72 LEU A O 1
ATOM 561 N N . THR A 1 73 ? 14.784 4.391 2.443 1.00 91.50 73 THR A N 1
ATOM 562 C CA . THR A 1 73 ? 16.094 4.980 2.146 1.00 91.50 73 THR A CA 1
ATOM 563 C C . THR A 1 73 ? 16.003 6.103 1.114 1.00 91.50 73 THR A C 1
ATOM 565 O O . THR A 1 73 ? 15.005 6.273 0.402 1.00 91.50 73 THR A O 1
ATOM 568 N N . CYS A 1 74 ? 17.071 6.898 1.024 1.00 89.38 74 CYS A N 1
ATOM 569 C CA . CYS A 1 74 ? 17.235 7.907 -0.023 1.00 89.38 74 CYS A CA 1
ATOM 570 C C . CYS A 1 74 ? 17.654 7.300 -1.373 1.00 89.38 74 CYS A C 1
ATOM 572 O O . CYS A 1 74 ? 17.706 8.020 -2.368 1.00 89.38 74 CYS A O 1
ATOM 574 N N . ASP A 1 75 ? 17.925 5.993 -1.431 1.00 90.06 75 ASP A N 1
ATOM 575 C CA . ASP A 1 75 ? 18.465 5.354 -2.627 1.00 90.06 75 ASP A CA 1
ATOM 576 C C . ASP A 1 75 ? 17.362 5.113 -3.653 1.00 90.06 75 ASP A C 1
ATOM 578 O O . ASP A 1 75 ? 16.419 4.347 -3.423 1.00 90.06 75 ASP A O 1
ATOM 582 N N . CYS A 1 76 ? 17.515 5.747 -4.811 1.00 89.88 76 CYS A N 1
ATOM 583 C CA . CYS A 1 76 ? 16.627 5.584 -5.950 1.00 89.88 76 CYS A CA 1
ATOM 584 C 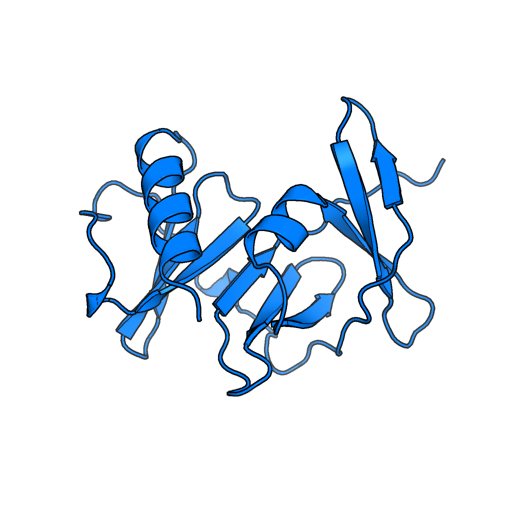C . CYS A 1 76 ? 17.407 5.045 -7.151 1.00 89.88 76 CYS A C 1
ATOM 586 O O . CYS A 1 76 ? 18.562 5.410 -7.364 1.00 89.88 76 CYS A O 1
ATOM 588 N N . LYS A 1 77 ? 16.765 4.195 -7.952 1.00 89.38 77 LYS A N 1
ATOM 589 C CA . LYS A 1 77 ? 17.287 3.697 -9.230 1.00 89.38 77 LYS A CA 1
ATOM 590 C C . LYS A 1 77 ? 16.308 4.026 -10.351 1.00 89.38 77 LYS A C 1
ATOM 592 O O . LYS A 1 77 ? 15.097 4.046 -10.136 1.00 89.38 77 LYS A O 1
ATOM 597 N N . TYR A 1 78 ? 16.832 4.244 -11.550 1.00 86.25 78 TYR A N 1
ATOM 598 C CA . TYR A 1 78 ? 16.024 4.328 -12.763 1.00 86.25 78 TYR A CA 1
ATOM 599 C C . TYR A 1 78 ? 15.897 2.938 -13.374 1.00 86.25 78 TYR A C 1
ATOM 601 O O . TYR A 1 78 ? 16.885 2.223 -13.507 1.00 86.25 78 TYR A O 1
ATOM 609 N N . THR A 1 79 ? 14.675 2.555 -13.729 1.00 80.75 79 THR A N 1
ATOM 610 C CA . THR A 1 79 ? 14.373 1.271 -14.368 1.00 80.75 79 THR A CA 1
ATOM 611 C C . THR A 1 79 ? 13.653 1.514 -15.691 1.00 80.75 79 THR A C 1
ATOM 613 O O . THR A 1 79 ? 12.808 2.412 -15.760 1.00 80.75 79 THR A O 1
ATOM 616 N N . PRO A 1 80 ? 13.948 0.752 -16.754 1.00 69.62 80 PRO A N 1
ATOM 617 C CA . PRO A 1 80 ? 13.188 0.835 -17.994 1.00 69.62 80 PRO A CA 1
ATOM 618 C C . PRO A 1 80 ? 11.730 0.373 -17.798 1.00 69.62 80 PRO A C 1
ATOM 620 O O . PRO A 1 80 ? 11.495 -0.605 -17.085 1.00 69.62 80 PRO A O 1
ATOM 623 N N . PRO A 1 81 ? 10.735 1.010 -18.440 1.00 65.69 81 PRO A N 1
ATOM 624 C CA . PRO A 1 81 ? 10.795 2.283 -19.153 1.00 65.69 81 PRO A CA 1
ATOM 625 C C . PRO A 1 81 ? 10.582 3.454 -18.169 1.00 65.69 81 PRO A C 1
ATOM 627 O O . PRO A 1 81 ? 9.463 3.710 -17.728 1.00 65.69 81 PRO A O 1
ATOM 630 N N . ASN A 1 82 ? 11.655 4.165 -17.811 1.00 72.56 82 ASN A N 1
ATOM 631 C CA . ASN A 1 82 ? 11.660 5.413 -17.026 1.00 72.56 82 ASN A CA 1
ATOM 632 C C . ASN A 1 82 ? 10.906 5.418 -15.677 1.00 72.56 82 ASN A C 1
ATOM 634 O O . ASN A 1 82 ? 10.371 6.447 -15.261 1.00 72.56 82 ASN A O 1
ATOM 638 N N . LYS A 1 83 ? 10.879 4.304 -14.944 1.00 85.31 83 LYS A N 1
ATOM 639 C CA . LYS A 1 83 ? 10.329 4.267 -13.580 1.00 85.31 83 LYS A CA 1
ATOM 640 C C . LYS A 1 83 ? 11.437 4.515 -12.561 1.00 85.31 83 LYS A C 1
ATOM 642 O O . LYS A 1 83 ? 12.436 3.796 -12.544 1.00 85.31 83 LYS A O 1
ATOM 647 N N . ILE A 1 84 ? 11.235 5.494 -11.682 1.00 91.62 84 ILE A N 1
ATOM 648 C CA . ILE A 1 84 ? 12.080 5.688 -10.500 1.00 91.62 84 ILE A CA 1
ATOM 649 C C . ILE A 1 84 ? 11.612 4.703 -9.435 1.00 91.62 84 ILE A C 1
ATOM 651 O O . ILE A 1 84 ? 10.454 4.743 -9.015 1.00 91.62 84 ILE A O 1
ATOM 655 N N . VAL A 1 85 ? 12.502 3.818 -9.002 1.00 93.00 85 VAL A N 1
ATOM 656 C CA . VAL A 1 85 ? 12.245 2.888 -7.903 1.00 93.00 85 VAL A CA 1
ATOM 657 C C . VAL A 1 85 ? 13.050 3.302 -6.686 1.00 93.00 85 VAL A C 1
ATOM 659 O O . VAL A 1 85 ? 14.230 3.626 -6.802 1.00 93.00 85 VAL A O 1
ATOM 662 N N . ARG A 1 86 ? 12.417 3.295 -5.518 1.00 93.81 86 ARG A N 1
ATOM 663 C CA . ARG A 1 86 ? 13.046 3.585 -4.233 1.00 93.81 86 ARG A CA 1
ATOM 664 C C . ARG A 1 86 ? 13.304 2.290 -3.483 1.00 93.81 86 ARG A C 1
ATOM 666 O O . ARG A 1 86 ? 12.449 1.403 -3.470 1.00 93.81 86 ARG A O 1
ATOM 673 N N . ARG A 1 87 ? 14.475 2.201 -2.853 1.00 93.25 87 ARG A N 1
ATOM 674 C CA . ARG A 1 87 ? 14.847 1.097 -1.969 1.00 93.25 87 ARG A CA 1
ATOM 675 C C . ARG A 1 87 ? 14.238 1.285 -0.578 1.00 93.25 87 ARG A C 1
ATOM 677 O O . ARG A 1 87 ? 14.328 2.358 0.017 1.00 93.25 87 ARG A O 1
ATOM 684 N N . LEU A 1 88 ? 13.667 0.213 -0.047 1.00 93.56 8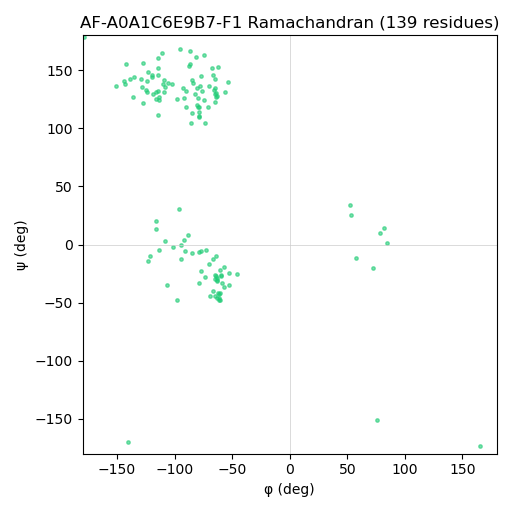8 LEU A N 1
ATOM 685 C CA . LEU A 1 88 ? 13.372 0.053 1.370 1.00 93.56 88 LEU A CA 1
ATOM 686 C C . LEU A 1 88 ? 14.216 -1.118 1.883 1.00 93.56 88 LEU A C 1
ATOM 688 O O . LEU A 1 88 ? 14.269 -2.172 1.247 1.00 93.56 88 LEU A O 1
ATOM 692 N N . LYS A 1 89 ? 14.913 -0.921 3.001 1.00 91.62 89 LYS A N 1
ATOM 693 C CA . LYS A 1 89 ? 15.773 -1.945 3.605 1.00 91.62 89 LYS A CA 1
ATOM 694 C C . LYS A 1 89 ? 15.007 -2.752 4.643 1.00 91.62 89 LYS A C 1
ATOM 696 O O . LYS A 1 89 ? 14.338 -2.167 5.492 1.00 91.62 89 LYS A O 1
ATOM 701 N N . LEU A 1 90 ? 15.176 -4.069 4.592 1.00 85.06 90 LEU A N 1
ATOM 702 C CA . LEU A 1 90 ? 14.909 -4.949 5.722 1.00 85.06 90 LEU A CA 1
ATOM 703 C C . LEU A 1 90 ? 16.119 -4.916 6.660 1.00 85.06 90 LEU A C 1
ATOM 705 O O . LEU A 1 90 ? 17.231 -4.591 6.241 1.00 85.06 90 LEU A O 1
ATOM 709 N N . ASP A 1 91 ? 15.931 -5.342 7.905 1.00 77.75 91 ASP A N 1
ATOM 710 C CA . ASP A 1 91 ? 17.050 -5.532 8.836 1.00 77.75 91 ASP A CA 1
ATOM 711 C C . ASP A 1 91 ? 18.007 -6.673 8.415 1.00 77.75 91 ASP A C 1
ATOM 713 O O . ASP A 1 91 ? 19.113 -6.771 8.932 1.00 77.75 91 ASP A O 1
ATOM 717 N N . SER A 1 92 ? 17.623 -7.518 7.449 1.00 70.69 92 SER A N 1
ATOM 718 C CA . SER A 1 92 ? 18.361 -8.719 7.018 1.00 70.69 92 SER A CA 1
ATOM 719 C C . SER A 1 92 ? 19.270 -8.535 5.786 1.00 70.69 92 SER A C 1
ATOM 721 O O . SER A 1 92 ? 19.406 -9.464 4.997 1.00 70.69 92 SER A O 1
ATOM 723 N N . ASP A 1 93 ? 19.838 -7.345 5.552 1.00 72.94 93 ASP A N 1
ATOM 724 C CA . ASP A 1 93 ? 20.543 -6.926 4.309 1.00 72.94 93 ASP A CA 1
ATOM 725 C C . ASP A 1 93 ? 19.715 -7.015 3.008 1.00 72.94 93 ASP A C 1
ATOM 727 O O . ASP A 1 93 ? 20.069 -6.439 1.974 1.00 72.94 93 ASP A O 1
ATOM 731 N N . LYS A 1 94 ? 18.550 -7.662 3.057 1.00 83.12 94 LYS A N 1
ATOM 732 C CA . LYS A 1 94 ? 17.574 -7.709 1.979 1.00 83.12 94 LYS A CA 1
ATOM 733 C C . LYS A 1 94 ? 16.954 -6.338 1.747 1.00 83.12 94 LYS A C 1
ATOM 735 O O . LYS A 1 94 ? 16.834 -5.494 2.637 1.00 83.12 94 LYS A O 1
ATOM 740 N N . SER A 1 95 ? 16.544 -6.113 0.509 1.00 89.62 95 SER A N 1
ATOM 741 C CA . SER A 1 95 ? 15.936 -4.862 0.076 1.00 89.62 95 SER A CA 1
ATOM 742 C C . SER A 1 95 ? 14.720 -5.143 -0.784 1.00 89.62 95 SER A C 1
ATOM 744 O O . SER A 1 95 ? 14.725 -6.068 -1.592 1.00 89.62 95 SER A O 1
ATOM 746 N N . VAL A 1 96 ? 13.706 -4.299 -0.646 1.00 92.75 96 VAL A N 1
ATOM 747 C CA . VAL A 1 96 ? 12.547 -4.277 -1.538 1.00 92.75 96 VAL A CA 1
ATOM 748 C C . VAL A 1 96 ? 12.538 -2.961 -2.291 1.00 92.75 96 VAL A C 1
ATOM 750 O O . VAL A 1 96 ? 12.961 -1.922 -1.780 1.00 92.75 96 VAL A O 1
ATOM 753 N N . TYR A 1 97 ? 12.085 -3.012 -3.535 1.00 92.44 97 TYR A N 1
ATOM 754 C CA . TYR A 1 97 ? 12.013 -1.846 -4.399 1.00 92.44 97 TYR A CA 1
ATOM 755 C C . TYR A 1 97 ? 10.559 -1.548 -4.695 1.00 92.44 97 TYR A C 1
ATOM 757 O O . TYR A 1 97 ? 9.809 -2.439 -5.070 1.00 92.44 97 TYR A O 1
ATOM 765 N N . VAL A 1 98 ? 10.153 -0.295 -4.557 1.00 93.12 98 VAL A N 1
ATOM 766 C CA . VAL A 1 98 ? 8.808 0.159 -4.930 1.00 93.12 98 VAL A CA 1
ATOM 767 C C . VAL A 1 98 ? 8.921 1.357 -5.853 1.00 93.12 98 VAL A C 1
ATOM 769 O O . VAL A 1 98 ? 9.925 2.065 -5.832 1.00 93.12 98 VAL A O 1
ATOM 772 N N . ASN A 1 99 ? 7.901 1.618 -6.669 1.00 92.44 99 ASN A N 1
ATOM 773 C CA . ASN A 1 99 ? 7.894 2.841 -7.467 1.00 92.44 99 ASN A CA 1
ATOM 774 C C . ASN A 1 99 ? 7.842 4.066 -6.538 1.00 92.44 99 ASN A C 1
ATOM 776 O O . ASN A 1 99 ? 6.944 4.180 -5.702 1.00 92.44 99 ASN A O 1
ATOM 780 N N . ASP A 1 100 ? 8.777 4.999 -6.710 1.00 92.94 100 ASP A N 1
ATOM 781 C CA . ASP A 1 100 ? 8.898 6.203 -5.886 1.00 92.94 100 ASP A CA 1
ATOM 782 C C . ASP A 1 100 ? 7.634 7.076 -5.932 1.00 92.94 100 ASP A C 1
ATOM 784 O O . ASP A 1 100 ? 7.302 7.748 -4.953 1.00 92.94 100 ASP A O 1
ATOM 788 N N . LYS A 1 101 ? 6.867 7.015 -7.032 1.00 90.62 101 LYS A N 1
ATOM 789 C CA . LYS A 1 101 ? 5.586 7.727 -7.137 1.00 90.62 101 LYS A CA 1
ATOM 790 C C . LYS A 1 101 ? 4.594 7.300 -6.049 1.00 90.62 101 LYS A C 1
ATOM 792 O O . LYS A 1 101 ? 3.837 8.139 -5.578 1.00 90.62 101 LYS A O 1
ATOM 797 N N . TYR A 1 102 ? 4.623 6.034 -5.623 1.00 90.44 102 TYR A N 1
ATOM 798 C CA . TYR A 1 102 ? 3.725 5.511 -4.590 1.00 90.44 102 TYR A CA 1
ATOM 799 C C . TYR A 1 102 ? 4.178 5.894 -3.181 1.00 90.44 102 TYR A C 1
ATOM 801 O O . TYR A 1 102 ? 3.348 6.206 -2.339 1.00 90.44 102 TYR A O 1
ATOM 809 N N . ILE A 1 103 ? 5.486 6.001 -2.941 1.00 91.94 103 ILE A N 1
ATOM 810 C CA . ILE A 1 103 ? 6.009 6.576 -1.691 1.00 91.94 103 ILE A CA 1
ATOM 811 C C . ILE A 1 103 ? 5.559 8.034 -1.550 1.00 91.94 103 ILE A C 1
ATOM 813 O O . ILE A 1 103 ? 5.016 8.437 -0.523 1.00 91.94 103 ILE A O 1
ATOM 817 N N . LYS A 1 104 ? 5.710 8.822 -2.619 1.00 90.81 104 LYS A N 1
ATOM 818 C CA . LYS A 1 104 ? 5.243 10.217 -2.667 1.00 90.81 104 LYS A CA 1
ATOM 819 C C . LYS A 1 104 ? 3.727 10.344 -2.536 1.00 90.81 104 LYS A C 1
ATOM 821 O O . LYS A 1 104 ? 3.252 11.365 -2.049 1.00 90.81 104 LYS A O 1
ATOM 826 N N . PHE A 1 105 ? 2.985 9.329 -2.974 1.00 89.19 105 PHE A N 1
ATOM 827 C CA . PHE A 1 105 ? 1.531 9.299 -2.896 1.00 89.19 105 PHE A CA 1
ATOM 828 C C . PHE A 1 105 ? 1.034 9.277 -1.445 1.00 89.19 105 PHE A C 1
ATOM 830 O O . PHE A 1 105 ? 0.150 10.059 -1.109 1.00 89.19 105 PHE A O 1
ATOM 837 N N . PHE A 1 106 ? 1.641 8.456 -0.580 1.00 90.56 106 PHE A N 1
ATOM 838 C CA . PHE A 1 106 ? 1.302 8.418 0.850 1.00 90.56 106 PHE A CA 1
ATOM 839 C C . PHE A 1 106 ? 1.894 9.584 1.650 1.00 90.56 106 PHE A C 1
ATOM 841 O O . PHE A 1 106 ? 1.356 9.962 2.688 1.00 90.56 106 PHE A O 1
ATOM 848 N N . GLY A 1 107 ? 2.968 10.197 1.151 1.00 87.94 107 GLY A N 1
ATOM 849 C CA . GLY A 1 107 ? 3.568 11.377 1.763 1.00 87.94 107 GLY A CA 1
ATOM 850 C C . GLY A 1 107 ? 4.392 11.056 3.013 1.00 87.94 107 GLY A C 1
ATOM 851 O O . GLY A 1 107 ? 5.027 10.006 3.118 1.00 87.94 107 GLY A O 1
ATOM 852 N N . THR A 1 108 ? 4.457 12.012 3.939 1.00 88.31 108 THR A N 1
ATOM 853 C CA . THR A 1 108 ? 5.213 11.899 5.196 1.00 88.31 108 THR A CA 1
ATOM 854 C C . THR A 1 108 ? 4.317 11.428 6.345 1.00 88.31 108 THR A C 1
ATOM 856 O O . THR A 1 108 ? 3.098 11.395 6.221 1.00 88.31 108 THR A O 1
ATOM 859 N N . GLY A 1 109 ? 4.917 11.046 7.480 1.00 91.50 109 GLY A N 1
ATOM 860 C CA . GLY A 1 109 ? 4.156 10.584 8.653 1.00 91.50 109 GLY A CA 1
ATOM 861 C C . GLY A 1 109 ? 3.712 9.120 8.591 1.00 91.50 109 GLY A C 1
ATOM 862 O O . GLY A 1 109 ? 2.901 8.695 9.403 1.00 91.50 109 GLY A O 1
ATOM 863 N N . VAL A 1 110 ? 4.277 8.340 7.667 1.00 94.38 110 VAL A N 1
ATOM 864 C CA . VAL A 1 110 ? 3.965 6.916 7.494 1.00 94.38 110 VAL A CA 1
ATOM 865 C C . VAL A 1 110 ? 5.165 6.025 7.810 1.00 94.38 110 VAL A C 1
ATOM 867 O O . VAL A 1 110 ? 6.321 6.461 7.695 1.00 94.38 110 VAL A O 1
ATOM 870 N N . SER A 1 111 ? 4.895 4.797 8.240 1.00 95.06 111 SER A N 1
ATOM 871 C CA . SER A 1 111 ? 5.857 3.702 8.391 1.00 95.06 111 SER A CA 1
ATOM 872 C C . SER A 1 111 ? 5.522 2.585 7.404 1.00 95.06 111 SER A C 1
ATOM 874 O O . SER A 1 111 ? 4.423 2.520 6.850 1.00 95.06 111 SER A O 1
ATOM 876 N N . TYR A 1 112 ? 6.506 1.730 7.143 1.00 95.69 112 TYR A N 1
ATOM 877 C CA . TYR A 1 112 ? 6.391 0.653 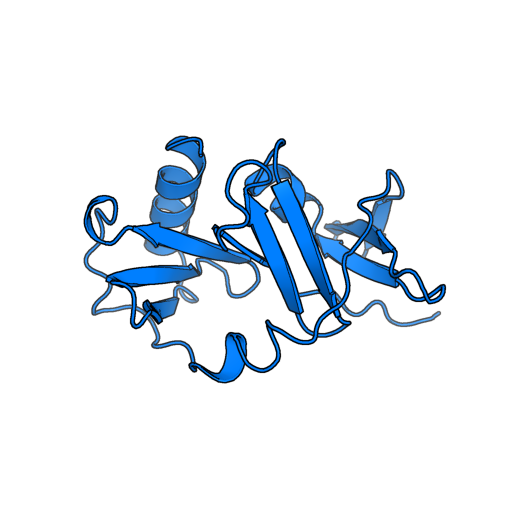6.170 1.00 95.69 112 TYR A CA 1
ATOM 878 C C . TYR A 1 112 ? 6.719 -0.666 6.861 1.00 95.69 112 TYR A C 1
ATOM 880 O O . TYR A 1 112 ? 7.728 -0.754 7.556 1.00 95.69 112 TYR A O 1
ATOM 888 N N . LYS A 1 113 ? 5.892 -1.690 6.657 1.00 95.25 113 LYS A N 1
ATOM 889 C CA . LYS A 1 113 ? 6.178 -3.076 7.062 1.00 95.25 113 LYS A CA 1
ATOM 890 C C . LYS A 1 113 ? 5.938 -3.967 5.853 1.00 95.25 113 LYS A C 1
ATOM 892 O O . LYS A 1 113 ? 5.028 -3.689 5.077 1.00 95.25 113 LYS A O 1
ATOM 897 N N . GLY A 1 114 ? 6.734 -5.000 5.628 1.00 93.94 114 GLY A N 1
ATOM 898 C CA . GLY A 1 114 ? 6.540 -5.807 4.428 1.00 93.94 114 GLY A CA 1
ATOM 899 C C . GLY A 1 114 ? 7.683 -6.729 4.063 1.00 93.94 114 GLY A C 1
ATOM 900 O O . GLY A 1 114 ? 8.672 -6.868 4.779 1.00 93.94 114 GLY A O 1
ATOM 901 N N . ASP A 1 115 ? 7.524 -7.339 2.901 1.00 91.12 115 ASP A N 1
ATOM 902 C CA . ASP A 1 115 ? 8.439 -8.304 2.318 1.00 91.12 115 ASP A CA 1
ATOM 903 C C . ASP A 1 115 ? 8.569 -8.093 0.796 1.00 91.12 115 ASP A C 1
ATOM 905 O O . ASP A 1 115 ? 8.131 -7.089 0.229 1.00 91.12 115 ASP A O 1
ATOM 909 N N . GLU A 1 116 ? 9.209 -9.045 0.121 1.00 88.44 116 GLU A N 1
ATOM 910 C CA . GLU A 1 116 ? 9.435 -9.047 -1.331 1.00 88.44 116 GLU A CA 1
ATOM 911 C C . GLU A 1 116 ? 8.156 -9.130 -2.184 1.00 88.44 116 GLU A C 1
ATOM 913 O O . GLU A 1 116 ? 8.217 -8.950 -3.405 1.00 88.44 116 GLU A O 1
ATOM 918 N N . TRP A 1 117 ? 7.007 -9.397 -1.565 1.00 88.69 117 TRP A N 1
ATOM 919 C CA . TRP A 1 117 ? 5.716 -9.533 -2.228 1.00 88.69 117 TRP A CA 1
ATOM 920 C C . TRP A 1 117 ? 4.807 -8.341 -1.969 1.00 88.69 117 TRP A C 1
ATOM 922 O O . TRP A 1 117 ? 4.021 -7.992 -2.853 1.00 88.69 117 TRP A O 1
ATOM 932 N N . ARG A 1 118 ? 4.859 -7.741 -0.772 1.00 91.38 118 ARG A N 1
ATOM 933 C CA . ARG A 1 118 ? 3.926 -6.686 -0.348 1.00 91.38 118 ARG A CA 1
ATOM 934 C C . ARG A 1 118 ? 4.575 -5.728 0.642 1.00 91.38 118 ARG A C 1
ATOM 936 O O . ARG A 1 118 ? 5.204 -6.147 1.608 1.00 91.38 118 ARG A O 1
ATOM 943 N N . VAL A 1 119 ? 4.347 -4.434 0.438 1.00 94.81 119 VAL A N 1
ATOM 944 C CA . VAL A 1 119 ? 4.719 -3.377 1.385 1.00 94.81 119 VAL A CA 1
ATOM 945 C C . VAL A 1 119 ? 3.449 -2.739 1.921 1.00 94.81 119 VAL A C 1
ATOM 947 O O . VAL A 1 119 ? 2.736 -2.054 1.195 1.00 94.81 119 VAL A O 1
ATOM 950 N N . PHE A 1 120 ? 3.170 -2.959 3.196 1.00 95.81 120 PHE A N 1
ATOM 951 C CA . PHE A 1 120 ? 2.079 -2.339 3.931 1.00 95.81 120 PHE A CA 1
ATOM 952 C C . PHE A 1 120 ? 2.512 -0.967 4.447 1.00 95.81 120 PHE A C 1
ATOM 954 O O . PHE A 1 120 ? 3.644 -0.785 4.905 1.00 95.81 120 PHE A O 1
ATOM 961 N N . VAL A 1 121 ? 1.603 -0.002 4.363 1.00 95.75 121 VAL A N 1
ATOM 962 C CA . VAL A 1 121 ? 1.818 1.389 4.760 1.00 95.75 121 VAL A CA 1
ATOM 963 C C . VAL A 1 121 ? 0.935 1.682 5.960 1.00 95.75 121 VAL A C 1
ATOM 965 O O . VAL A 1 121 ? -0.277 1.474 5.896 1.00 95.75 121 VAL A O 1
ATOM 968 N N . TYR A 1 122 ? 1.542 2.186 7.028 1.00 95.31 122 TYR A N 1
ATOM 969 C CA . TYR A 1 122 ? 0.869 2.497 8.283 1.00 95.31 122 TYR A CA 1
ATOM 970 C C . TYR A 1 122 ? 0.997 3.979 8.614 1.00 95.31 122 TYR A C 1
ATOM 972 O O . TYR A 1 122 ? 2.025 4.598 8.329 1.00 95.31 122 TYR A O 1
ATOM 980 N N . GLU A 1 123 ? -0.028 4.560 9.229 1.00 94.50 123 GLU A N 1
ATOM 981 C CA . GLU A 1 123 ? 0.080 5.896 9.811 1.00 94.50 123 GLU A CA 1
ATOM 982 C C . GLU A 1 123 ? 0.894 5.818 11.113 1.00 94.50 123 GLU A C 1
ATOM 984 O O . GLU A 1 123 ? 0.558 5.070 12.026 1.00 94.50 123 GLU A O 1
ATOM 989 N N . LYS A 1 124 ? 1.978 6.597 11.231 1.00 93.38 124 LYS A N 1
ATOM 990 C CA . LYS A 1 124 ? 2.899 6.496 12.383 1.00 93.38 124 LYS A CA 1
ATOM 991 C C . LYS A 1 124 ? 2.257 6.833 13.725 1.00 93.38 124 LYS A C 1
ATOM 993 O O . LYS A 1 124 ? 2.720 6.336 14.744 1.00 93.38 124 LYS A O 1
ATOM 998 N N . SER A 1 125 ? 1.267 7.724 13.740 1.00 93.06 125 SER A N 1
ATOM 999 C CA . SER A 1 125 ? 0.624 8.181 14.976 1.00 93.06 125 SER A CA 1
ATOM 1000 C C . SER A 1 125 ? -0.298 7.138 15.598 1.00 93.06 125 SER A C 1
ATOM 1002 O O . SER A 1 125 ? -0.497 7.167 16.807 1.00 93.06 125 SER A O 1
ATOM 1004 N N . THR A 1 126 ? -0.869 6.255 14.784 1.00 92.56 126 THR A N 1
ATOM 1005 C CA . THR A 1 126 ? -1.953 5.344 15.179 1.00 92.56 126 THR A CA 1
ATOM 1006 C C . THR A 1 126 ? -1.608 3.873 14.952 1.00 92.56 126 THR A C 1
ATOM 1008 O O . THR A 1 126 ? -2.297 3.010 15.480 1.00 92.56 126 THR A O 1
ATOM 1011 N N . ASP A 1 127 ? -0.550 3.583 14.184 1.00 91.94 127 ASP A N 1
ATOM 1012 C CA . ASP A 1 127 ? -0.228 2.255 13.641 1.00 91.94 127 ASP A CA 1
ATOM 1013 C C . ASP A 1 127 ? -1.407 1.626 12.873 1.00 91.94 127 ASP A C 1
ATOM 1015 O O . ASP A 1 127 ? -1.500 0.408 12.730 1.00 91.94 127 ASP A O 1
ATOM 1019 N N . GLU A 1 128 ? -2.314 2.452 12.336 1.00 92.25 128 GLU A N 1
ATOM 1020 C CA . GLU A 1 128 ? -3.382 1.977 11.463 1.00 92.25 128 GLU A CA 1
ATOM 1021 C C . GLU A 1 128 ? -2.854 1.704 10.058 1.00 92.25 128 GLU A C 1
ATOM 1023 O O . GLU A 1 128 ? -2.116 2.505 9.478 1.00 92.25 128 GLU A O 1
ATOM 1028 N N . LEU A 1 129 ? -3.278 0.577 9.478 1.00 93.69 129 LEU A N 1
ATOM 1029 C CA . LEU A 1 129 ? -3.036 0.272 8.072 1.00 93.69 129 LEU A CA 1
ATOM 1030 C C . LEU A 1 129 ? -3.783 1.281 7.197 1.00 93.69 129 LEU A C 1
ATOM 1032 O O . LEU A 1 129 ? -5.009 1.356 7.251 1.00 93.69 129 LEU A O 1
ATOM 1036 N N . ILE A 1 130 ? -3.049 1.983 6.341 1.00 94.06 130 ILE A N 1
ATOM 1037 C CA . ILE A 1 130 ? -3.589 3.024 5.460 1.00 94.06 130 ILE A CA 1
ATOM 1038 C C . ILE A 1 130 ? -3.353 2.744 3.976 1.00 94.06 130 ILE A C 1
ATOM 1040 O O . ILE A 1 130 ? -3.907 3.420 3.105 1.00 94.06 130 ILE A O 1
ATOM 1044 N N . GLY A 1 131 ? -2.543 1.739 3.654 1.00 94.50 131 GLY A N 1
ATOM 1045 C CA . GLY A 1 131 ? -2.334 1.354 2.272 1.00 94.50 131 GLY A CA 1
ATOM 1046 C C . GLY A 1 131 ? -1.404 0.175 2.076 1.00 94.50 131 GLY A C 1
ATOM 1047 O O . GLY A 1 131 ? -0.846 -0.392 3.013 1.00 94.50 131 GLY A O 1
ATOM 1048 N N . LEU A 1 132 ? -1.244 -0.184 0.810 1.00 95.12 132 LEU A N 1
ATOM 1049 C CA . LEU A 1 132 ? -0.381 -1.257 0.353 1.00 95.12 132 LEU A CA 1
ATOM 1050 C C . LEU A 1 132 ? 0.252 -0.865 -0.979 1.00 95.12 132 LEU A C 1
ATOM 1052 O O . LEU A 1 132 ? -0.393 -0.276 -1.845 1.00 95.12 132 LEU A O 1
ATOM 1056 N N . ILE A 1 133 ? 1.519 -1.213 -1.149 1.00 94.38 133 ILE A N 1
ATOM 1057 C CA . ILE A 1 133 ? 2.292 -1.003 -2.367 1.00 94.38 133 ILE A CA 1
ATOM 1058 C C . ILE A 1 133 ? 2.841 -2.356 -2.803 1.00 94.38 133 ILE A C 1
ATOM 1060 O O . ILE A 1 133 ? 3.434 -3.083 -2.003 1.00 94.38 133 ILE A O 1
ATOM 1064 N N . LEU A 1 134 ? 2.664 -2.693 -4.080 1.00 91.50 134 LEU A N 1
ATOM 1065 C CA . LEU A 1 134 ? 3.301 -3.875 -4.649 1.00 91.50 134 LEU A CA 1
ATOM 1066 C C . LEU A 1 134 ? 4.772 -3.575 -4.984 1.00 91.50 134 LEU A C 1
ATOM 1068 O O . LEU A 1 134 ? 5.047 -2.616 -5.719 1.00 91.50 134 LEU A O 1
ATOM 1072 N N . PRO A 1 135 ? 5.726 -4.380 -4.480 1.00 91.38 135 PRO A N 1
ATOM 1073 C CA . PRO A 1 135 ? 7.125 -4.295 -4.859 1.00 91.38 135 PRO A CA 1
ATOM 1074 C C . PRO A 1 135 ? 7.349 -4.572 -6.342 1.00 91.38 135 PRO A C 1
ATOM 1076 O O . PRO A 1 135 ? 6.630 -5.324 -6.999 1.00 91.38 135 PRO A O 1
ATOM 1079 N N . ILE A 1 136 ? 8.419 -3.985 -6.858 1.00 88.94 136 ILE A N 1
ATOM 1080 C CA . ILE A 1 136 ? 8.966 -4.242 -8.179 1.00 88.94 136 ILE A CA 1
ATOM 1081 C C . ILE A 1 136 ? 10.114 -5.230 -8.018 1.00 88.94 136 ILE A C 1
ATOM 1083 O O . ILE A 1 136 ? 11.082 -4.976 -7.301 1.00 88.94 136 ILE A O 1
ATOM 1087 N N . ARG A 1 137 ? 10.027 -6.337 -8.752 1.00 83.38 137 ARG A N 1
ATOM 1088 C CA . ARG A 1 137 ? 11.143 -7.263 -8.927 1.00 83.38 137 ARG A CA 1
ATOM 1089 C C . ARG A 1 137 ? 12.086 -6.693 -9.966 1.00 83.38 137 ARG A C 1
ATOM 1091 O O . ARG A 1 137 ? 11.743 -6.624 -11.146 1.00 83.38 137 ARG A O 1
ATOM 1098 N N . LEU A 1 138 ? 13.255 -6.263 -9.517 1.00 77.94 138 LEU A N 1
ATOM 1099 C CA . LEU A 1 138 ? 14.351 -5.962 -10.421 1.00 77.94 138 LEU A CA 1
ATOM 1100 C C . LEU A 1 138 ? 14.947 -7.300 -10.857 1.00 77.94 138 LEU A C 1
ATOM 1102 O O . LEU A 1 138 ? 15.170 -8.166 -10.014 1.00 77.94 138 LEU A O 1
ATOM 1106 N N . LYS A 1 139 ? 15.160 -7.489 -12.162 1.00 69.06 139 LYS A N 1
ATOM 1107 C CA . LYS A 1 139 ? 16.063 -8.553 -12.600 1.00 69.06 139 LYS A CA 1
ATOM 1108 C C . LYS A 1 139 ? 17.449 -8.180 -12.080 1.00 69.06 139 LYS A C 1
ATOM 1110 O O . LYS A 1 139 ? 17.839 -7.020 -12.203 1.00 69.06 139 LYS A O 1
ATOM 1115 N N . GLU A 1 140 ? 18.119 -9.123 -11.435 1.00 59.72 140 GLU A N 1
ATOM 1116 C CA . GLU A 1 140 ? 19.558 -8.997 -11.228 1.00 59.72 140 GLU A CA 1
ATOM 1117 C C . GLU A 1 140 ? 20.215 -9.036 -12.615 1.00 59.72 140 GLU A C 1
ATOM 1119 O O . GLU A 1 140 ? 19.775 -9.811 -13.472 1.00 59.72 140 GLU A O 1
ATOM 1124 N N . ASP A 1 141 ? 21.156 -8.120 -12.846 1.00 50.25 141 ASP A N 1
ATOM 1125 C CA . ASP A 1 141 ? 21.989 -8.096 -14.054 1.00 50.25 141 ASP A CA 1
ATOM 1126 C C . ASP A 1 141 ? 23.009 -9.244 -14.023 1.00 50.25 141 ASP A C 1
ATOM 1128 O O . ASP A 1 141 ? 23.545 -9.523 -12.922 1.00 50.25 141 ASP A O 1
#

Mean predicted aligned error: 4.94 Å

pLDDT: mean 88.44, std 7.95, range [50.25, 95.81]